Protein AF-A0A6B2CEF7-F1 (afdb_monomer_lite)

Sequence (159 aa):
ITPPYARIAMALGARVTSMTKKGDRIILGTNNSPNLGGRDATRLDVGVREIVSVSEEDILNPRKPPVVFRVEGYMVGDRFFGGIPLTGYKTASIRMFSSKDNTLRV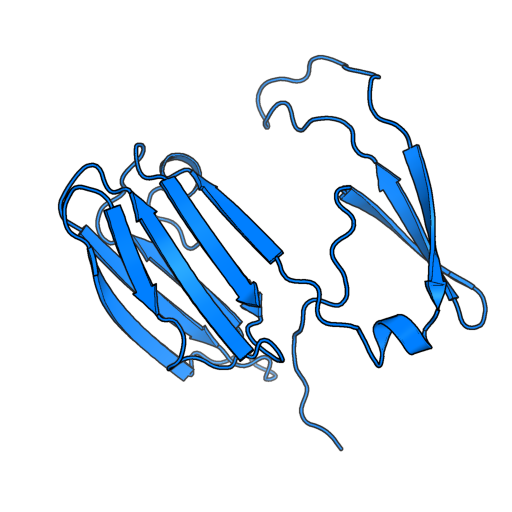YEYDIGLPPRLIDSCDYNVRTGWNNISLGSHYNIVSFNLSNPDDKAIIYITLN

pLDDT: mean 89.16, std 11.3, range [51.16, 98.25]

Foldseek 3Di:
DDDDADADLDDDCWDFPDWDDDPQKIKTWTKNPDCPDPPDPPPPPPIDIDIDIDGNCCSVVPPRDKDKDKDALLNQFQHKDFQHFLAPFPWKKKKKAFQAKWKKKKWAWAVDVVIDTPDIDIDTDHHGIDMGTPNVYHGTMMIGIPHRGRHMIMMIITD

Structure (mmCIF, N/CA/C/O backbone):
data_AF-A0A6B2CEF7-F1
#
_entry.id   AF-A0A6B2CEF7-F1
#
loop_
_atom_site.group_PDB
_atom_site.id
_atom_site.type_symbol
_atom_site.label_atom_id
_atom_site.label_alt_id
_atom_site.label_comp_id
_atom_site.label_asym_id
_atom_site.label_entity_id
_atom_site.label_seq_id
_atom_site.pdbx_PDB_ins_code
_atom_site.Cartn_x
_atom_site.Cartn_y
_atom_site.Cartn_z
_atom_site.occupancy
_atom_site.B_iso_or_equiv
_atom_site.auth_seq_id
_atom_site.auth_comp_id
_atom_site.auth_asym_id
_atom_site.auth_atom_id
_atom_site.pdbx_PDB_model_num
ATOM 1 N N . ILE A 1 1 ? -25.602 -10.610 6.788 1.00 51.16 1 ILE A N 1
ATOM 2 C CA . ILE A 1 1 ? -24.180 -10.774 7.174 1.00 51.16 1 ILE A CA 1
ATOM 3 C C . ILE A 1 1 ? -23.363 -10.098 6.090 1.00 51.16 1 ILE A C 1
ATOM 5 O O . ILE A 1 1 ? -23.489 -10.493 4.938 1.00 51.16 1 ILE A O 1
ATOM 9 N N . THR A 1 2 ? -22.634 -9.035 6.418 1.00 58.00 2 THR A N 1
ATOM 10 C CA . THR A 1 2 ? -21.738 -8.382 5.452 1.00 58.00 2 THR A CA 1
ATOM 11 C C . THR A 1 2 ? -20.534 -9.298 5.211 1.00 58.00 2 THR A C 1
ATOM 13 O O . THR A 1 2 ? -20.019 -9.837 6.194 1.00 58.00 2 THR A O 1
ATOM 16 N N . PRO A 1 3 ? -20.090 -9.512 3.958 1.00 66.31 3 PRO A N 1
ATOM 17 C CA . PRO A 1 3 ? -18.879 -10.279 3.681 1.00 66.31 3 PRO A CA 1
ATOM 18 C C . PRO A 1 3 ? -17.674 -9.715 4.449 1.00 66.31 3 PRO A C 1
ATOM 20 O O . PRO A 1 3 ? -17.623 -8.502 4.682 1.00 66.31 3 PRO A O 1
ATOM 23 N N . PRO A 1 4 ? -16.704 -10.557 4.846 1.00 77.50 4 PRO A N 1
ATOM 24 C CA . PRO A 1 4 ? -15.470 -10.065 5.439 1.00 77.50 4 PRO A CA 1
ATOM 25 C C . PRO A 1 4 ? -14.760 -9.145 4.439 1.00 77.50 4 PRO A C 1
ATOM 27 O O . PRO A 1 4 ? -14.700 -9.436 3.246 1.00 77.50 4 PRO A O 1
ATOM 30 N N . TYR A 1 5 ? -14.232 -8.025 4.924 1.00 81.62 5 TYR A N 1
ATOM 31 C CA . TYR A 1 5 ? -13.443 -7.093 4.124 1.00 81.62 5 TYR A CA 1
ATOM 32 C C . TYR A 1 5 ? -12.224 -6.628 4.920 1.00 81.62 5 TYR A C 1
ATOM 34 O O . TYR A 1 5 ? -12.279 -6.483 6.142 1.00 81.62 5 TYR A O 1
ATOM 42 N N . ALA A 1 6 ? -11.124 -6.363 4.218 1.00 87.31 6 ALA A N 1
ATOM 43 C CA . ALA A 1 6 ? -9.963 -5.672 4.767 1.00 87.31 6 ALA A CA 1
ATOM 44 C C . ALA A 1 6 ? -10.010 -4.195 4.374 1.00 87.31 6 ALA A C 1
ATOM 46 O O . ALA A 1 6 ? -10.369 -3.863 3.243 1.00 87.31 6 ALA A O 1
ATOM 47 N N . ARG A 1 7 ? -9.629 -3.308 5.296 1.00 88.94 7 ARG A N 1
ATOM 48 C CA . ARG A 1 7 ? -9.468 -1.869 5.043 1.00 88.94 7 ARG A CA 1
ATOM 49 C C . ARG A 1 7 ? -8.420 -1.263 5.968 1.00 88.94 7 ARG A C 1
ATOM 51 O O . ARG A 1 7 ? -8.141 -1.806 7.036 1.00 88.94 7 ARG A O 1
ATOM 58 N N . ILE A 1 8 ? -7.912 -0.094 5.594 1.00 90.31 8 ILE A N 1
ATOM 59 C CA . ILE A 1 8 ? -7.095 0.745 6.475 1.00 90.31 8 ILE A CA 1
ATOM 60 C C . ILE A 1 8 ? -8.033 1.490 7.430 1.00 90.31 8 ILE A C 1
ATOM 62 O O . ILE A 1 8 ? -8.878 2.267 6.991 1.00 90.31 8 ILE A O 1
ATOM 66 N N . ALA A 1 9 ? -7.902 1.239 8.734 1.00 88.44 9 ALA A N 1
ATOM 67 C CA . ALA A 1 9 ? -8.723 1.905 9.747 1.00 88.44 9 ALA A CA 1
ATOM 68 C C . ALA A 1 9 ? -8.236 3.331 10.060 1.00 88.44 9 ALA A C 1
ATOM 70 O O . ALA A 1 9 ? -9.049 4.204 10.340 1.00 88.44 9 ALA A O 1
ATOM 71 N N . MET A 1 10 ? -6.920 3.573 10.021 1.00 88.31 10 MET A N 1
ATOM 72 C CA . MET A 1 10 ? -6.311 4.871 10.332 1.00 88.31 10 MET A CA 1
ATOM 73 C C . MET A 1 10 ? -4.857 4.962 9.866 1.00 88.31 10 MET A C 1
ATOM 75 O O . MET A 1 10 ? -4.198 3.945 9.657 1.00 88.31 10 MET A O 1
ATOM 79 N N . ALA A 1 11 ? -4.355 6.194 9.768 1.00 89.12 11 ALA A N 1
ATOM 80 C CA . ALA A 1 11 ? -2.955 6.517 9.521 1.00 89.12 11 ALA A CA 1
ATOM 81 C C . ALA A 1 11 ? -2.454 7.431 10.647 1.00 89.12 11 ALA A C 1
ATOM 83 O O . ALA A 1 11 ? -2.927 8.555 10.788 1.00 89.12 11 ALA A O 1
ATOM 84 N N . LEU A 1 12 ? -1.532 6.929 11.472 1.00 88.12 12 LEU A N 1
ATOM 85 C CA . LEU A 1 12 ? -1.126 7.590 12.721 1.00 88.12 12 LEU A CA 1
ATOM 86 C C . LEU A 1 12 ? 0.201 8.352 12.625 1.00 88.12 12 LEU A C 1
ATOM 88 O O . LEU A 1 12 ? 0.569 9.041 13.566 1.00 88.12 12 LEU A O 1
ATOM 92 N N . GLY A 1 13 ? 0.970 8.177 11.544 1.00 85.12 13 GLY A N 1
ATOM 93 C CA . GLY A 1 13 ? 2.329 8.734 11.442 1.00 85.12 13 GLY A CA 1
ATOM 94 C C . GLY A 1 13 ? 3.335 8.156 12.454 1.00 85.12 13 GLY A C 1
ATOM 95 O O . GLY A 1 13 ? 4.482 8.586 12.492 1.00 85.12 13 GLY A O 1
ATOM 96 N N . ALA A 1 14 ? 2.929 7.162 13.246 1.00 87.12 14 ALA A N 1
ATOM 97 C CA . ALA A 1 14 ? 3.733 6.485 14.254 1.00 87.12 14 ALA A CA 1
ATOM 98 C C . ALA A 1 14 ? 3.487 4.973 14.192 1.00 87.12 14 ALA A C 1
ATOM 100 O O . ALA A 1 14 ? 2.455 4.511 13.695 1.00 87.12 14 ALA A O 1
ATOM 101 N N . ARG A 1 15 ? 4.431 4.181 14.707 1.00 87.25 15 ARG A N 1
ATOM 102 C CA . ARG A 1 15 ? 4.252 2.729 14.808 1.00 87.25 15 ARG A CA 1
ATOM 103 C C . ARG A 1 15 ? 3.350 2.408 15.977 1.00 87.25 15 ARG A C 1
ATOM 105 O O . ARG A 1 15 ? 3.613 2.880 17.076 1.00 87.25 15 ARG A O 1
ATOM 112 N N . VAL A 1 16 ? 2.362 1.550 15.755 1.00 90.94 16 VAL A N 1
ATOM 113 C CA . VAL A 1 16 ? 1.600 0.926 16.839 1.00 90.94 16 VAL A CA 1
ATOM 114 C C . VAL A 1 16 ? 2.439 -0.214 17.411 1.00 90.94 16 VAL A C 1
ATOM 116 O O . VAL A 1 16 ? 2.823 -1.125 16.682 1.00 90.94 16 VAL A O 1
ATOM 119 N N . THR A 1 17 ? 2.754 -0.149 18.701 1.00 91.31 17 THR A N 1
ATOM 120 C CA . THR A 1 17 ? 3.569 -1.150 19.414 1.00 91.31 17 THR A CA 1
ATOM 121 C C . THR A 1 17 ? 2.739 -2.005 20.364 1.00 91.31 17 THR A C 1
ATOM 123 O O . THR A 1 17 ? 3.132 -3.124 20.687 1.00 91.31 17 THR A O 1
ATOM 126 N N . SER A 1 18 ? 1.582 -1.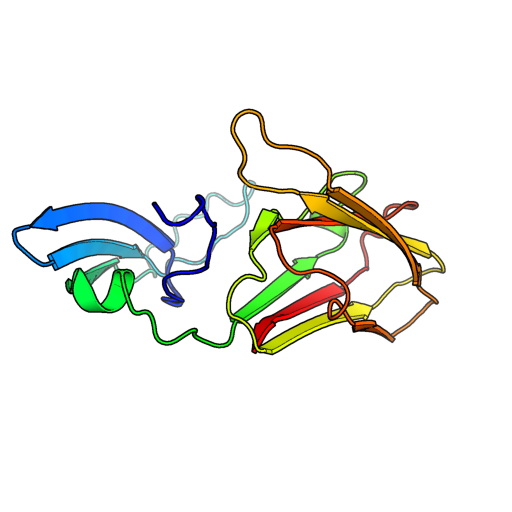505 20.793 1.00 93.56 18 SER A N 1
ATOM 127 C CA . SER A 1 18 ? 0.613 -2.240 21.599 1.00 93.56 18 SER A CA 1
ATOM 128 C C . SER A 1 18 ? -0.803 -1.743 21.325 1.00 93.56 18 SER A C 1
ATOM 130 O O . SER A 1 18 ? -1.013 -0.616 20.873 1.00 93.56 18 SER A O 1
ATOM 132 N N . MET A 1 19 ? -1.785 -2.598 21.591 1.00 95.19 19 MET A N 1
ATOM 133 C CA . MET A 1 19 ? -3.201 -2.303 21.408 1.00 95.19 19 MET A CA 1
ATOM 134 C C . MET A 1 19 ? -4.001 -3.004 22.503 1.00 95.19 19 MET A C 1
ATOM 136 O O . MET A 1 19 ? -3.754 -4.171 22.799 1.00 95.19 19 MET A O 1
ATOM 140 N N . THR A 1 20 ? -4.965 -2.305 23.099 1.00 96.19 20 THR A N 1
ATOM 141 C CA . THR A 1 20 ? -5.935 -2.899 24.028 1.00 96.19 20 THR A CA 1
ATOM 142 C C . THR A 1 20 ? -7.294 -2.211 23.925 1.00 96.19 20 THR A C 1
ATOM 144 O O . THR A 1 20 ? -7.378 -1.050 23.525 1.00 96.19 20 THR A O 1
ATOM 147 N N . LYS A 1 21 ? -8.366 -2.915 24.297 1.00 94.94 21 LYS A N 1
ATOM 148 C CA . LYS A 1 21 ? -9.722 -2.360 24.381 1.00 94.94 21 LYS A CA 1
ATOM 149 C C . LYS A 1 21 ? -10.028 -1.953 25.823 1.00 94.94 21 LYS A C 1
ATOM 151 O O . LYS A 1 21 ? -9.776 -2.717 26.752 1.00 94.94 21 LYS A O 1
ATOM 156 N N . LYS A 1 22 ? -10.610 -0.768 26.013 1.00 95.69 22 LYS A N 1
ATOM 157 C CA . LYS A 1 22 ? -11.123 -0.282 27.301 1.00 95.69 22 LYS A CA 1
ATOM 158 C C . LYS A 1 22 ? -12.481 0.379 27.079 1.00 95.69 22 LYS A C 1
ATOM 160 O O . LYS A 1 22 ? -12.543 1.508 26.603 1.00 95.69 22 LYS A O 1
ATOM 165 N N . GLY A 1 23 ? -13.554 -0.325 27.441 1.00 95.00 23 GLY A N 1
ATOM 166 C CA . GLY A 1 23 ? -14.918 0.133 27.172 1.00 95.00 23 GLY A CA 1
ATOM 167 C C . GLY A 1 23 ? -15.179 0.249 25.669 1.00 95.00 23 GLY A C 1
ATOM 168 O O . GLY A 1 23 ? -14.921 -0.697 24.927 1.00 95.00 23 GLY A O 1
ATOM 169 N N . ASP A 1 24 ? -15.642 1.418 25.242 1.00 95.19 24 ASP A N 1
ATOM 170 C CA . ASP A 1 24 ? -15.929 1.821 23.860 1.00 95.19 24 ASP A CA 1
ATOM 171 C C . ASP A 1 24 ? -14.705 2.399 23.124 1.00 95.19 24 ASP A C 1
ATOM 173 O O . ASP A 1 24 ? -14.838 3.001 22.058 1.00 95.19 24 ASP A O 1
ATOM 177 N N . ARG A 1 25 ? -13.499 2.256 23.688 1.00 96.19 25 ARG A N 1
ATOM 178 C CA . ARG A 1 25 ? -12.266 2.812 23.120 1.00 96.19 25 ARG A CA 1
ATOM 179 C C . ARG A 1 25 ? -11.215 1.745 22.882 1.00 96.19 25 ARG A C 1
ATOM 181 O O . ARG A 1 25 ? -11.056 0.805 23.666 1.00 96.19 25 ARG A O 1
ATOM 188 N N . ILE A 1 26 ? -10.427 1.954 21.836 1.00 95.25 26 ILE A N 1
ATOM 189 C CA . ILE A 1 26 ? -9.167 1.257 21.609 1.00 95.25 26 ILE A CA 1
ATOM 190 C C . ILE A 1 26 ? -8.031 2.189 22.026 1.00 95.25 26 ILE A C 1
ATOM 192 O O . ILE A 1 26 ? -7.964 3.354 21.632 1.00 95.25 26 ILE A O 1
ATOM 196 N N . ILE A 1 27 ? -7.151 1.672 22.875 1.00 96.31 27 ILE A N 1
ATOM 197 C CA . ILE A 1 27 ? -5.957 2.354 23.358 1.00 96.31 27 ILE A CA 1
ATOM 198 C C . ILE A 1 27 ? -4.762 1.775 22.611 1.00 96.31 27 ILE A C 1
ATOM 200 O O . ILE A 1 27 ? -4.528 0.566 22.647 1.00 96.31 27 ILE A O 1
ATOM 204 N N . LEU A 1 28 ? -4.018 2.644 21.938 1.00 95.62 28 LEU A N 1
ATOM 205 C CA . LEU A 1 28 ? -2.852 2.308 21.138 1.00 95.62 28 LEU A CA 1
ATOM 206 C C . LEU A 1 28 ? -1.612 2.885 21.808 1.00 95.62 28 LEU A C 1
ATOM 208 O O . LEU A 1 28 ? -1.543 4.089 22.049 1.00 95.62 28 LEU A O 1
ATOM 212 N N . GLY A 1 29 ? -0.626 2.036 22.082 1.00 95.19 29 GLY A N 1
ATOM 213 C CA . GLY A 1 29 ? 0.729 2.502 22.344 1.00 95.19 29 GLY A CA 1
ATOM 214 C C . GLY A 1 29 ? 1.402 2.808 21.015 1.00 95.19 29 GLY A C 1
ATOM 215 O O . GLY A 1 29 ? 1.443 1.941 20.137 1.00 95.19 29 GLY A O 1
ATOM 216 N N . THR A 1 30 ? 1.915 4.025 20.852 1.00 93.56 30 THR A N 1
ATOM 217 C CA . THR A 1 30 ? 2.603 4.445 19.630 1.00 93.56 30 THR A CA 1
ATOM 218 C C . THR A 1 30 ? 4.025 4.914 19.905 1.00 93.56 30 THR A C 1
ATOM 220 O O . THR A 1 30 ? 4.364 5.363 21.000 1.00 93.56 30 THR A O 1
ATOM 223 N N . ASN A 1 31 ? 4.889 4.773 18.903 1.00 89.00 31 ASN A N 1
ATOM 224 C CA . ASN A 1 31 ? 6.245 5.305 18.935 1.00 89.00 31 ASN A CA 1
ATOM 225 C C . ASN A 1 31 ? 6.642 5.831 17.547 1.00 89.00 31 ASN A C 1
ATOM 227 O O . ASN A 1 31 ? 6.472 5.132 16.542 1.00 89.00 31 ASN A O 1
ATOM 231 N N . ASN A 1 32 ? 7.183 7.048 17.494 1.00 84.94 32 ASN A N 1
ATOM 232 C CA . ASN A 1 32 ? 7.692 7.671 16.271 1.00 84.94 32 ASN A CA 1
ATOM 233 C C . ASN A 1 32 ? 9.223 7.543 16.093 1.00 84.94 32 ASN A C 1
ATOM 235 O O . ASN A 1 32 ? 9.765 8.129 15.157 1.00 84.94 32 ASN A O 1
ATOM 239 N N . SER A 1 33 ? 9.917 6.762 16.938 1.00 82.38 33 SER A N 1
ATOM 240 C CA . SER A 1 33 ? 11.350 6.467 16.791 1.00 82.38 33 SER A CA 1
ATOM 241 C C . SER A 1 33 ? 11.696 6.103 15.336 1.00 82.38 33 SER A C 1
ATOM 243 O O . SER A 1 33 ? 11.067 5.193 14.770 1.00 82.38 33 SER A O 1
ATOM 245 N N . PRO A 1 34 ? 12.717 6.739 14.729 1.00 69.88 34 PRO A N 1
ATOM 246 C CA . 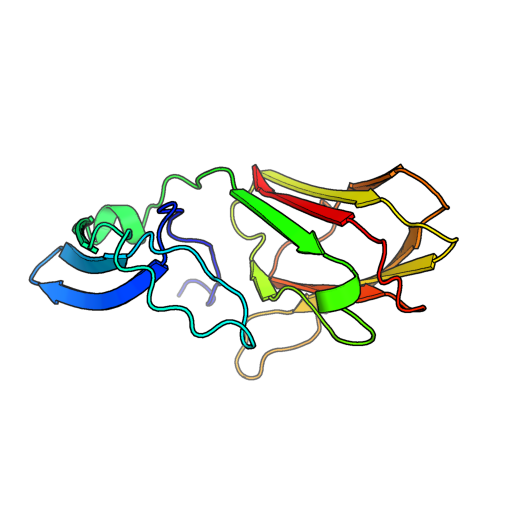PRO A 1 34 ? 13.169 6.402 13.385 1.00 69.88 34 PRO A CA 1
ATOM 247 C C . PRO A 1 34 ? 13.465 4.903 13.248 1.00 69.88 34 PRO A C 1
ATOM 249 O O . PRO A 1 34 ? 13.969 4.259 14.166 1.00 69.88 34 PRO A O 1
ATOM 252 N N . ASN A 1 35 ? 13.117 4.320 12.100 1.00 63.66 35 ASN A N 1
ATOM 253 C CA . ASN A 1 35 ? 13.598 2.988 11.736 1.00 63.66 35 ASN A CA 1
ATOM 254 C C . ASN A 1 35 ? 14.997 3.192 11.176 1.00 63.66 35 ASN A C 1
ATOM 256 O O . ASN A 1 35 ? 15.128 3.692 10.065 1.00 63.66 35 ASN A O 1
ATOM 260 N N . LEU A 1 36 ? 16.024 2.790 11.914 1.00 64.00 36 LEU A N 1
ATOM 261 C CA . LEU A 1 36 ? 17.398 2.833 11.413 1.00 64.00 36 LEU A CA 1
ATOM 262 C C . LEU A 1 36 ? 17.700 1.704 10.407 1.00 64.00 36 LEU A C 1
ATOM 264 O O . LEU A 1 36 ? 18.781 1.616 9.843 1.00 64.00 36 LEU A O 1
ATOM 268 N N . GLY A 1 37 ? 16.705 0.868 10.098 1.00 58.53 37 GLY A N 1
ATOM 269 C CA . GLY A 1 37 ? 16.879 -0.317 9.267 1.00 58.53 37 GLY A CA 1
ATOM 270 C C . GLY A 1 37 ? 17.461 -1.475 10.078 1.00 58.53 37 GLY A C 1
ATOM 271 O O . GLY A 1 37 ? 18.075 -1.290 11.122 1.00 58.53 37 GLY A O 1
ATOM 272 N N . GLY A 1 38 ? 17.252 -2.710 9.616 1.00 51.69 38 GLY A N 1
ATOM 273 C CA . GLY A 1 38 ? 17.570 -3.913 10.402 1.00 51.69 38 GLY A CA 1
ATOM 274 C C . GLY A 1 38 ? 19.058 -4.136 10.717 1.00 51.69 38 GLY A C 1
ATOM 275 O O . GLY A 1 38 ? 19.374 -5.069 11.447 1.00 51.69 38 GLY A O 1
ATOM 276 N N . ARG A 1 39 ? 19.967 -3.323 10.160 1.00 55.28 39 ARG A N 1
ATOM 277 C CA . ARG A 1 39 ? 21.425 -3.433 10.355 1.00 55.28 39 ARG A CA 1
ATOM 278 C C . ARG A 1 39 ? 22.035 -2.308 11.189 1.00 55.28 39 ARG A C 1
ATOM 280 O O . ARG A 1 39 ? 23.198 -2.424 11.557 1.00 55.28 39 ARG A O 1
ATOM 287 N N . ASP A 1 40 ? 21.280 -1.258 11.493 1.00 56.41 40 ASP A N 1
ATOM 288 C CA . ASP A 1 40 ? 21.743 -0.162 12.338 1.00 56.41 40 ASP A CA 1
ATOM 289 C C . ASP A 1 40 ? 20.965 -0.205 13.657 1.00 56.41 40 ASP A C 1
ATOM 291 O O . ASP A 1 40 ? 19.796 0.165 13.753 1.00 56.41 40 ASP A O 1
ATOM 295 N N . ALA A 1 41 ? 21.626 -0.757 14.674 1.00 56.56 41 ALA A N 1
ATOM 296 C CA . ALA A 1 41 ? 21.093 -0.899 16.023 1.00 56.56 41 ALA A CA 1
ATOM 297 C C . ALA A 1 41 ? 21.474 0.288 16.922 1.00 56.56 41 ALA A C 1
ATOM 299 O O . ALA A 1 41 ? 21.446 0.156 18.151 1.00 56.56 41 ALA A O 1
ATOM 300 N N . THR A 1 42 ? 21.859 1.434 16.345 1.00 67.12 42 THR A N 1
ATOM 301 C CA . THR A 1 42 ? 22.181 2.625 17.133 1.00 67.12 42 THR A CA 1
ATOM 302 C C . THR A 1 42 ? 20.978 2.979 18.003 1.00 67.12 42 THR A C 1
ATOM 304 O O . THR A 1 42 ? 19.873 3.215 17.514 1.00 67.12 42 THR A O 1
ATOM 307 N N . ARG A 1 43 ? 21.163 2.983 19.329 1.00 54.22 43 ARG A N 1
ATOM 308 C CA . ARG A 1 43 ? 20.114 3.399 20.265 1.00 54.22 43 ARG A CA 1
ATOM 309 C C . ARG A 1 43 ? 19.907 4.900 20.136 1.00 54.22 43 ARG A C 1
ATOM 311 O O . ARG A 1 43 ? 20.523 5.691 20.839 1.00 54.22 43 ARG A O 1
ATOM 318 N N . LEU A 1 44 ? 19.022 5.273 19.229 1.00 59.84 44 LEU A N 1
ATOM 319 C CA . LEU A 1 44 ? 18.500 6.618 19.109 1.00 59.84 44 LEU A CA 1
ATOM 320 C C . LEU A 1 44 ? 17.225 6.709 19.953 1.00 59.84 44 LEU A C 1
ATOM 322 O O . LEU A 1 44 ? 16.123 6.453 19.467 1.00 59.84 44 LEU A O 1
ATOM 326 N N . ASP A 1 45 ? 17.371 7.060 21.233 1.00 56.94 45 ASP A N 1
ATOM 327 C CA . ASP A 1 45 ? 16.237 7.362 22.124 1.00 56.94 45 ASP A CA 1
ATOM 328 C C . ASP A 1 45 ? 15.709 8.784 21.864 1.00 56.94 45 ASP A C 1
ATOM 330 O O . ASP A 1 45 ? 15.716 9.660 22.719 1.00 56.94 45 ASP A O 1
ATOM 334 N N . VAL A 1 46 ? 15.330 9.033 20.610 1.00 66.62 46 VAL A N 1
ATOM 335 C CA . VAL A 1 46 ? 14.771 10.309 20.119 1.00 66.62 46 VAL A CA 1
ATOM 336 C C . VAL A 1 46 ? 13.311 10.163 19.691 1.00 66.62 46 VAL A C 1
ATOM 338 O O . VAL A 1 46 ? 12.735 11.089 19.130 1.00 66.62 46 VAL A O 1
ATOM 341 N N . GLY A 1 47 ? 12.701 8.998 19.934 1.00 70.38 47 GLY A N 1
ATOM 342 C CA . GLY A 1 47 ? 11.283 8.789 19.656 1.00 70.38 47 GLY A CA 1
ATOM 343 C C . GLY A 1 47 ? 10.404 9.195 20.829 1.00 70.38 47 GLY A C 1
ATOM 344 O O . GLY A 1 47 ? 10.650 8.806 21.969 1.00 70.38 47 GLY A O 1
ATOM 345 N N . VAL A 1 48 ? 9.340 9.930 20.534 1.00 81.00 48 VAL A N 1
ATOM 346 C CA . VAL A 1 48 ? 8.252 10.204 21.465 1.00 81.00 48 VAL A CA 1
ATOM 347 C C . VAL A 1 48 ? 7.346 8.975 21.510 1.00 81.00 48 VAL A C 1
ATOM 349 O O . V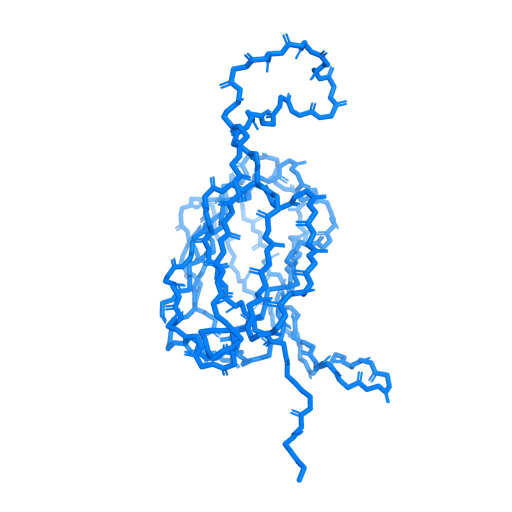AL A 1 48 ? 6.850 8.497 20.484 1.00 81.00 48 VAL A O 1
ATOM 352 N N . ARG A 1 49 ? 7.160 8.446 22.722 1.00 87.38 49 ARG A N 1
ATOM 353 C CA . ARG A 1 49 ? 6.184 7.393 23.009 1.00 87.38 49 ARG A CA 1
ATOM 354 C C . ARG A 1 49 ? 4.884 8.051 23.427 1.00 87.38 49 ARG A C 1
ATOM 356 O O . ARG A 1 49 ? 4.886 8.886 24.327 1.00 87.38 49 ARG A O 1
ATOM 363 N N . GLU A 1 50 ? 3.790 7.644 22.809 1.00 90.88 50 GLU A N 1
ATOM 364 C CA . GLU A 1 50 ? 2.483 8.244 23.047 1.00 90.88 50 GLU A CA 1
ATOM 365 C C . GLU A 1 50 ? 1.424 7.169 23.279 1.00 90.88 50 GLU A C 1
ATOM 367 O O . GLU A 1 50 ? 1.597 5.988 22.959 1.00 90.88 50 GLU A O 1
ATOM 372 N N . ILE A 1 51 ? 0.315 7.598 23.874 1.00 93.62 51 ILE A N 1
ATOM 373 C CA . ILE A 1 51 ? -0.901 6.804 23.979 1.00 93.62 51 ILE A CA 1
ATOM 374 C C . ILE A 1 51 ? -1.957 7.504 23.138 1.00 93.62 51 ILE A C 1
ATOM 376 O O . ILE A 1 51 ? -2.373 8.618 23.450 1.00 93.62 51 ILE A O 1
ATOM 380 N N . VAL A 1 52 ? -2.415 6.828 22.091 1.00 93.94 52 VAL A N 1
ATOM 381 C CA . VAL A 1 52 ? -3.504 7.302 21.240 1.00 93.94 52 VAL A CA 1
ATOM 382 C C . VAL A 1 52 ? -4.771 6.551 21.626 1.00 93.94 52 VAL A C 1
ATOM 384 O O . VAL A 1 52 ? -4.795 5.323 21.656 1.00 93.94 52 VAL A O 1
ATOM 387 N N . SER A 1 53 ? -5.835 7.284 21.945 1.00 94.50 53 SER A N 1
ATOM 388 C CA . SER A 1 53 ? -7.124 6.702 22.311 1.00 94.50 53 SER A CA 1
ATOM 389 C C . SER A 1 53 ? -8.175 7.033 21.263 1.00 94.50 53 SER A C 1
ATOM 391 O O . SER A 1 53 ? -8.556 8.192 21.111 1.00 94.50 53 SER A O 1
ATOM 393 N N . VAL A 1 54 ? -8.681 6.010 20.586 1.00 93.44 54 VAL A N 1
ATOM 394 C CA . VAL A 1 54 ? -9.657 6.123 19.493 1.00 93.44 54 VAL A CA 1
ATOM 395 C C . VAL A 1 54 ? -10.959 5.443 19.891 1.00 93.44 54 VAL A C 1
ATOM 397 O O . VAL A 1 54 ? -10.934 4.450 20.621 1.00 93.44 54 VAL A O 1
ATOM 400 N N . SER A 1 55 ? -12.099 5.985 19.466 1.00 93.69 55 SER A N 1
ATOM 401 C CA . SER A 1 55 ? -13.382 5.335 19.738 1.00 93.69 55 SER A CA 1
ATOM 402 C C . SER A 1 55 ? -13.564 4.105 18.842 1.00 93.69 55 SER A C 1
ATOM 404 O O . SER A 1 55 ? -13.013 4.020 17.743 1.00 93.69 55 SER A O 1
ATOM 406 N N . GLU A 1 56 ? -14.333 3.128 19.313 1.00 90.81 56 GLU A N 1
ATOM 407 C CA . GLU A 1 56 ? -14.747 1.980 18.505 1.00 90.81 56 GLU A CA 1
ATOM 408 C C . GLU A 1 56 ? -15.578 2.439 17.299 1.00 90.81 56 GLU A C 1
ATOM 410 O O . GLU A 1 56 ? -15.410 1.913 16.200 1.00 90.81 56 GLU A O 1
ATOM 415 N N . GLU A 1 57 ? -16.389 3.485 17.466 1.00 89.56 57 GLU A N 1
ATOM 416 C CA . GLU A 1 57 ? -17.149 4.100 16.378 1.00 89.56 57 GLU A CA 1
ATOM 417 C C . GLU A 1 57 ? -16.238 4.641 15.265 1.00 89.56 57 GLU A C 1
ATOM 419 O O . GLU A 1 57 ? -16.489 4.354 14.096 1.00 89.56 57 GLU A O 1
ATOM 424 N N . ASP A 1 58 ? -15.138 5.321 15.602 1.00 87.31 58 ASP A N 1
ATOM 425 C CA . ASP A 1 58 ? -14.169 5.823 14.615 1.00 87.31 58 ASP A CA 1
ATOM 426 C C . ASP A 1 58 ? -13.483 4.685 13.842 1.00 87.31 58 ASP A C 1
ATOM 428 O O . ASP A 1 58 ? -13.114 4.849 12.681 1.00 87.31 58 ASP A O 1
ATOM 432 N N . ILE A 1 59 ? -13.313 3.511 14.457 1.00 86.25 59 ILE A N 1
ATOM 433 C CA . ILE A 1 59 ? -12.728 2.332 13.797 1.00 86.25 59 ILE A CA 1
ATOM 434 C C . ILE A 1 59 ? -13.758 1.623 12.914 1.00 86.25 59 ILE A C 1
ATOM 436 O O . ILE A 1 59 ? -13.411 1.100 11.846 1.00 86.25 59 ILE A O 1
ATOM 440 N N . LEU A 1 60 ? -15.020 1.576 13.348 1.00 85.12 60 LEU A N 1
ATOM 441 C CA . LEU A 1 60 ? -16.122 0.947 12.620 1.00 85.12 60 LEU A CA 1
ATOM 442 C C . LEU A 1 60 ? -16.622 1.820 11.459 1.00 85.12 60 LEU A C 1
ATOM 444 O O . LEU A 1 60 ? -16.987 1.272 10.414 1.00 85.12 60 LEU A O 1
ATOM 448 N N . ASN A 1 61 ? -16.519 3.144 11.583 1.00 82.31 61 ASN A N 1
ATOM 449 C CA . ASN A 1 61 ? -16.911 4.139 10.583 1.00 82.31 61 ASN A CA 1
ATOM 450 C C . ASN A 1 61 ? -15.753 5.097 10.237 1.00 82.31 61 ASN A C 1
ATOM 452 O O . ASN A 1 61 ? -15.885 6.316 10.377 1.00 82.31 61 ASN A O 1
ATOM 456 N N . PRO A 1 62 ? -14.603 4.584 9.767 1.00 71.31 62 PRO A N 1
ATOM 457 C CA . PRO A 1 62 ? -13.409 5.394 9.632 1.00 71.31 62 PRO A CA 1
ATOM 458 C C . PRO A 1 62 ? -13.566 6.434 8.531 1.00 71.31 62 PRO A C 1
ATOM 460 O O . PRO A 1 62 ? -13.968 6.138 7.398 1.00 71.31 62 PRO A O 1
ATOM 463 N N . ARG A 1 63 ? -13.142 7.660 8.844 1.00 71.88 63 ARG A N 1
ATOM 464 C CA . ARG A 1 63 ? -12.733 8.614 7.813 1.00 71.88 63 ARG A CA 1
ATOM 465 C C . ARG A 1 63 ? -11.503 8.027 7.150 1.00 71.88 63 ARG A C 1
ATOM 467 O O . ARG A 1 63 ? -10.479 7.887 7.802 1.00 71.88 63 ARG A O 1
ATOM 474 N N . LYS A 1 64 ? -11.626 7.653 5.881 1.00 76.62 64 LYS A N 1
ATOM 475 C CA . LYS A 1 64 ? -10.573 6.990 5.108 1.00 76.62 64 LYS A CA 1
ATOM 476 C C . LYS A 1 64 ? -9.451 8.000 4.881 1.00 76.62 64 LYS A C 1
ATOM 478 O O . LYS A 1 64 ? -9.631 8.899 4.058 1.00 76.62 64 LYS A O 1
ATOM 483 N N . PRO A 1 65 ? -8.348 7.942 5.648 1.00 84.44 65 PRO A N 1
ATOM 484 C CA . PRO A 1 65 ? -7.319 8.948 5.505 1.00 84.44 65 PRO A CA 1
ATOM 485 C C . PRO A 1 65 ? -6.589 8.672 4.191 1.00 84.44 65 PRO A C 1
ATOM 487 O O . PRO A 1 65 ? -6.285 7.503 3.922 1.00 84.44 65 PRO A O 1
ATOM 490 N N . PRO A 1 66 ? -6.302 9.696 3.374 1.00 90.69 66 PRO A N 1
ATOM 491 C CA . PRO A 1 66 ? -5.431 9.502 2.233 1.00 90.69 66 PRO A CA 1
ATOM 492 C C . PRO A 1 66 ? -4.077 9.004 2.739 1.00 90.69 66 PRO A C 1
ATOM 494 O O . PRO A 1 66 ? -3.542 9.518 3.727 1.00 90.69 66 PRO A O 1
ATOM 497 N N . VAL A 1 67 ? -3.542 7.972 2.097 1.00 93.31 67 VAL A N 1
ATOM 498 C CA . VAL A 1 67 ? -2.268 7.364 2.491 1.00 93.31 67 VAL A CA 1
ATOM 499 C C . VAL A 1 67 ? -1.349 7.234 1.296 1.00 93.31 67 VAL A C 1
ATOM 501 O O . VAL A 1 67 ? -1.778 6.930 0.182 1.00 93.31 67 VAL A O 1
ATOM 504 N N . VAL A 1 68 ? -0.063 7.454 1.556 1.00 94.94 68 VAL A N 1
ATOM 505 C CA . VAL A 1 68 ? 1.005 7.255 0.584 1.00 94.94 68 VAL A CA 1
ATOM 506 C C . VAL A 1 68 ? 2.025 6.305 1.186 1.00 94.94 68 VAL A C 1
ATOM 508 O O . VAL A 1 68 ? 2.623 6.595 2.222 1.00 94.94 68 VAL A O 1
ATOM 511 N N . PHE A 1 69 ? 2.242 5.178 0.520 1.00 93.62 69 PHE A N 1
ATOM 512 C CA . PHE A 1 69 ? 3.310 4.245 0.854 1.00 93.62 69 PHE A CA 1
ATOM 513 C C . PHE A 1 69 ? 4.489 4.503 -0.070 1.00 93.62 69 PHE A C 1
ATOM 515 O O . PHE A 1 69 ? 4.330 4.475 -1.289 1.00 93.62 69 PHE A O 1
ATOM 522 N N . ARG A 1 70 ? 5.671 4.734 0.502 1.00 94.38 70 ARG A N 1
ATOM 523 C CA . ARG A 1 70 ? 6.924 4.786 -0.250 1.00 94.38 70 ARG A CA 1
ATOM 524 C C . ARG A 1 70 ? 7.672 3.474 -0.059 1.00 94.38 70 ARG A C 1
ATOM 526 O O . ARG A 1 70 ? 7.971 3.105 1.074 1.00 94.38 70 ARG A O 1
ATOM 533 N N . VAL A 1 71 ? 7.986 2.807 -1.161 1.00 94.38 71 VAL A N 1
ATOM 534 C CA . VAL A 1 71 ? 8.740 1.553 -1.187 1.00 94.38 71 VAL A CA 1
ATOM 535 C C . VAL A 1 71 ? 9.952 1.733 -2.092 1.00 94.38 71 VAL A C 1
ATOM 537 O O . VAL A 1 71 ? 9.836 2.247 -3.204 1.00 94.38 71 VAL A O 1
ATOM 540 N N . GLU A 1 72 ? 11.117 1.332 -1.598 1.00 94.38 72 GLU A N 1
ATOM 541 C CA . GLU A 1 72 ? 12.362 1.354 -2.364 1.00 94.38 72 GLU A CA 1
ATOM 542 C C . GLU A 1 72 ? 12.549 0.029 -3.098 1.00 94.38 72 GLU A C 1
ATOM 544 O O . GLU A 1 72 ? 12.300 -1.039 -2.535 1.00 94.38 72 GLU A O 1
ATOM 549 N N . GLY A 1 73 ? 13.048 0.082 -4.328 1.00 93.50 73 GLY A N 1
ATOM 550 C CA . GLY A 1 73 ? 13.242 -1.088 -5.177 1.00 93.50 73 GLY A CA 1
ATOM 551 C C . GLY A 1 73 ? 14.137 -2.159 -4.556 1.00 93.50 73 GLY A C 1
ATOM 552 O O . GLY A 1 73 ? 13.797 -3.340 -4.599 1.00 93.50 73 GLY A O 1
ATOM 553 N N . TYR A 1 74 ? 15.209 -1.758 -3.864 1.00 92.88 74 TYR A N 1
ATOM 554 C CA . TYR A 1 74 ? 16.099 -2.699 -3.168 1.00 92.88 74 TYR A CA 1
ATOM 555 C C . TYR A 1 74 ? 15.418 -3.446 -2.007 1.00 92.88 74 TYR A C 1
ATOM 557 O O . TYR A 1 74 ? 15.899 -4.495 -1.582 1.00 92.88 74 TYR A O 1
ATOM 565 N N . MET A 1 75 ? 14.318 -2.913 -1.457 1.00 89.62 75 MET A N 1
ATOM 566 C CA . MET A 1 75 ? 13.520 -3.611 -0.440 1.00 89.62 75 MET A CA 1
ATOM 567 C C . MET A 1 75 ? 12.571 -4.638 -1.065 1.00 89.62 75 MET A C 1
ATOM 569 O O . MET A 1 75 ? 12.189 -5.597 -0.396 1.00 89.62 75 MET A O 1
ATOM 573 N N . VAL A 1 76 ? 12.184 -4.424 -2.325 1.00 90.19 76 VAL A N 1
ATOM 574 C CA . VAL A 1 76 ? 11.328 -5.334 -3.094 1.00 90.19 76 VAL A CA 1
ATOM 575 C C . VAL A 1 76 ? 12.142 -6.513 -3.619 1.00 90.19 76 VAL A C 1
ATOM 577 O O . VAL A 1 76 ? 11.771 -7.664 -3.389 1.00 90.19 76 VAL A O 1
ATOM 580 N N . GLY A 1 77 ? 13.255 -6.237 -4.305 1.00 89.00 77 GLY A N 1
ATOM 581 C CA . GLY A 1 77 ? 14.040 -7.264 -4.988 1.00 89.00 77 GLY A CA 1
ATOM 582 C C . GLY A 1 77 ? 13.186 -8.056 -5.984 1.00 89.00 77 GLY A C 1
ATOM 583 O O . GLY A 1 77 ? 12.547 -7.476 -6.860 1.00 89.00 77 GLY A O 1
ATOM 584 N N . ASP A 1 78 ? 13.170 -9.379 -5.831 1.00 85.44 78 ASP A N 1
ATOM 585 C CA . ASP A 1 78 ? 12.361 -10.340 -6.595 1.00 85.44 78 ASP A CA 1
ATOM 586 C C . ASP A 1 78 ? 11.084 -10.788 -5.858 1.00 85.44 78 ASP A C 1
ATOM 588 O O . ASP A 1 78 ? 10.369 -11.686 -6.309 1.00 85.44 78 ASP A O 1
ATOM 592 N N . ARG A 1 79 ? 10.781 -10.173 -4.710 1.00 90.88 79 ARG A N 1
ATOM 593 C CA . ARG A 1 79 ? 9.699 -10.596 -3.817 1.00 90.88 79 ARG A CA 1
ATOM 594 C C . ARG A 1 79 ? 8.391 -9.880 -4.122 1.00 90.88 79 ARG A C 1
ATOM 596 O O . ARG A 1 79 ? 8.318 -8.915 -4.881 1.00 90.88 79 ARG A O 1
ATOM 603 N N . PHE A 1 80 ? 7.331 -10.370 -3.495 1.00 92.38 80 PHE A N 1
ATOM 604 C CA . PHE A 1 80 ? 6.059 -9.666 -3.444 1.00 92.38 80 PHE A CA 1
ATOM 605 C C . PHE A 1 80 ? 6.127 -8.550 -2.401 1.00 92.38 80 PHE A C 1
ATOM 607 O O . PHE A 1 80 ? 6.665 -8.742 -1.309 1.00 92.38 80 PHE A O 1
ATOM 614 N N . PHE A 1 81 ? 5.535 -7.404 -2.713 1.00 94.25 81 PHE A N 1
ATOM 615 C CA . PHE A 1 81 ? 5.320 -6.311 -1.769 1.00 94.25 81 PHE A CA 1
ATOM 616 C C . PHE A 1 81 ? 3.864 -5.850 -1.827 1.00 94.25 81 PHE A C 1
ATOM 618 O O . PHE A 1 81 ? 3.199 -5.992 -2.848 1.00 94.25 81 PHE A O 1
ATOM 625 N N . GLY A 1 82 ? 3.341 -5.311 -0.727 1.00 92.56 82 GLY A N 1
ATOM 626 C CA . GLY A 1 82 ? 1.952 -4.861 -0.643 1.00 92.56 82 GLY A CA 1
ATOM 627 C C . GLY A 1 82 ? 1.162 -5.617 0.419 1.00 92.56 82 GLY A C 1
ATOM 628 O O . GLY A 1 82 ? 1.574 -5.641 1.576 1.00 92.56 82 GLY A O 1
ATOM 629 N N . GLY A 1 83 ? 0.008 -6.172 0.043 1.00 93.31 83 GLY A N 1
ATOM 630 C CA . GLY A 1 83 ? -1.042 -6.536 1.001 1.00 93.31 83 GLY A CA 1
ATOM 631 C C . GLY A 1 83 ? -1.906 -5.323 1.351 1.00 93.31 83 GLY A C 1
ATOM 632 O O . GLY A 1 83 ? -2.345 -5.164 2.487 1.00 93.31 83 GLY A O 1
ATOM 633 N N . ILE A 1 84 ? -2.088 -4.426 0.378 1.00 95.12 84 ILE A N 1
ATOM 634 C CA . ILE A 1 84 ? -2.739 -3.133 0.565 1.00 95.12 84 ILE A CA 1
ATOM 635 C C . ILE A 1 84 ? -4.224 -3.292 0.239 1.00 95.12 84 ILE A C 1
ATOM 637 O O . ILE A 1 84 ? -4.555 -3.565 -0.916 1.00 95.12 84 ILE A O 1
ATOM 641 N N . PRO A 1 85 ? -5.131 -3.123 1.213 1.00 94.12 85 PRO A N 1
ATOM 642 C CA . PRO A 1 85 ? -6.553 -3.124 0.924 1.00 94.12 85 PRO A CA 1
ATOM 643 C C . PRO A 1 85 ? -6.948 -1.814 0.239 1.00 94.12 85 PRO A C 1
ATOM 645 O O . PRO A 1 85 ? -6.735 -0.729 0.784 1.00 94.12 85 PRO A O 1
ATOM 648 N N . LEU A 1 86 ? -7.561 -1.920 -0.937 1.00 93.81 86 LEU A N 1
ATOM 649 C CA . LEU A 1 86 ? -8.093 -0.779 -1.686 1.00 93.81 86 LEU A CA 1
ATOM 650 C C . LEU A 1 86 ? -9.508 -0.395 -1.231 1.00 93.81 86 LEU A C 1
ATOM 652 O O . LEU A 1 86 ? -9.966 0.719 -1.492 1.00 93.81 86 LEU A O 1
ATOM 656 N N . THR A 1 87 ? -10.181 -1.292 -0.503 1.00 89.25 87 THR A N 1
ATOM 657 C CA . THR A 1 87 ? -11.557 -1.134 -0.033 1.00 89.25 87 THR A CA 1
ATOM 658 C C . THR A 1 87 ? -11.806 0.234 0.589 1.00 89.25 87 THR A C 1
ATOM 660 O O . THR A 1 87 ? -11.278 0.592 1.644 1.00 89.25 87 THR A O 1
ATOM 663 N N . GLY A 1 88 ? -12.715 0.971 -0.040 1.00 86.25 88 GLY A N 1
ATOM 664 C CA . GLY A 1 88 ? -13.213 2.242 0.447 1.00 86.25 88 GLY A CA 1
ATOM 665 C C . GLY A 1 88 ? -12.520 3.467 -0.144 1.00 86.25 88 GLY A C 1
ATOM 666 O O . GLY A 1 88 ? -13.137 4.533 -0.110 1.00 86.25 88 GLY A O 1
ATOM 667 N N . TYR A 1 89 ? -11.319 3.352 -0.697 1.00 91.94 89 TYR A N 1
ATOM 668 C CA . TYR A 1 89 ? -10.687 4.472 -1.389 1.00 91.94 89 TYR A CA 1
ATOM 669 C C . TYR A 1 89 ? -11.374 4.720 -2.734 1.00 91.94 89 TYR A C 1
ATOM 671 O O . TYR A 1 89 ? -11.823 3.785 -3.394 1.00 91.94 89 TYR A O 1
ATOM 679 N N . LYS A 1 90 ? -11.519 5.990 -3.121 1.00 90.81 90 LYS A N 1
ATOM 680 C CA . LYS A 1 90 ? -12.125 6.362 -4.410 1.00 90.81 90 LYS A CA 1
ATOM 681 C C . LYS A 1 90 ? -11.140 6.167 -5.553 1.00 90.81 90 LYS A C 1
ATOM 683 O O . LYS A 1 90 ? -11.540 5.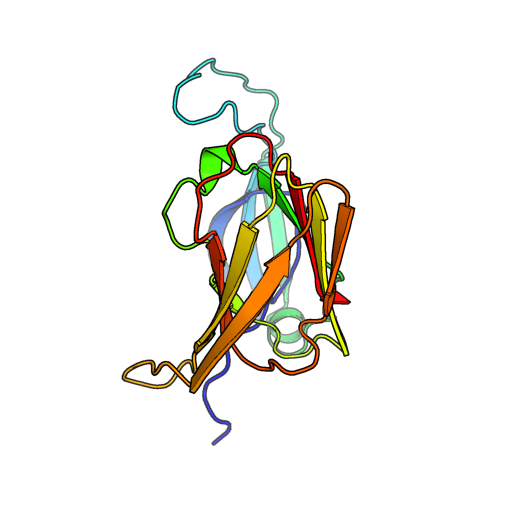874 -6.674 1.00 90.81 90 LYS A O 1
ATOM 688 N N . THR A 1 91 ? -9.863 6.385 -5.270 1.00 94.69 91 THR A N 1
ATOM 689 C CA . THR A 1 91 ? -8.773 6.326 -6.231 1.00 94.69 91 THR A CA 1
ATOM 690 C C . THR A 1 91 ? -7.579 5.620 -5.611 1.00 94.69 91 THR A C 1
ATOM 692 O O . THR A 1 91 ? -7.221 5.858 -4.458 1.00 94.69 91 THR A O 1
ATOM 695 N N . ALA A 1 92 ? -6.947 4.764 -6.403 1.00 96.69 92 ALA A N 1
ATOM 696 C CA . ALA A 1 92 ? -5.721 4.076 -6.047 1.00 96.69 92 ALA A CA 1
ATOM 697 C C . ALA A 1 92 ? -4.779 4.117 -7.251 1.00 96.69 92 ALA A C 1
ATOM 699 O O . ALA A 1 92 ? -5.192 3.870 -8.386 1.00 96.69 92 ALA A O 1
ATOM 700 N N . SER A 1 93 ? -3.521 4.481 -7.022 1.00 97.38 93 SER A N 1
ATOM 701 C CA . SER A 1 93 ? -2.534 4.605 -8.096 1.00 97.38 93 SER A CA 1
ATOM 702 C C . SER A 1 93 ? -1.120 4.352 -7.601 1.00 97.38 93 SER A C 1
ATOM 704 O O . SER A 1 93 ? -0.815 4.522 -6.420 1.00 97.38 93 SER A O 1
ATOM 706 N N . ILE A 1 94 ? -0.255 3.973 -8.533 1.00 97.69 94 ILE A N 1
ATOM 707 C CA . ILE A 1 94 ? 1.175 3.816 -8.320 1.00 97.69 94 ILE A CA 1
ATOM 708 C C . ILE A 1 94 ? 1.891 4.834 -9.188 1.00 97.69 94 ILE A C 1
ATOM 710 O O . ILE A 1 94 ? 1.716 4.862 -10.404 1.00 97.69 94 ILE A O 1
ATOM 714 N N . ARG A 1 95 ? 2.744 5.639 -8.568 1.00 97.94 95 ARG A N 1
ATOM 715 C CA . ARG A 1 95 ? 3.745 6.437 -9.265 1.00 97.94 95 ARG A CA 1
ATOM 716 C C . ARG A 1 95 ? 5.103 5.822 -8.991 1.00 97.94 95 ARG A C 1
ATOM 718 O O . ARG A 1 95 ? 5.573 5.862 -7.856 1.00 97.94 95 ARG A O 1
ATOM 725 N N . MET A 1 96 ? 5.733 5.260 -10.015 1.00 97.25 96 MET A N 1
ATOM 726 C CA . MET A 1 96 ? 7.019 4.586 -9.865 1.00 97.25 96 MET A CA 1
ATOM 727 C C . MET A 1 96 ? 8.079 5.131 -10.810 1.00 97.25 96 MET A C 1
ATOM 729 O O . MET A 1 96 ? 7.825 5.342 -11.993 1.00 97.25 96 MET A O 1
ATOM 733 N N . PHE A 1 97 ? 9.277 5.341 -10.284 1.00 98.25 97 PHE A N 1
ATOM 734 C CA . PHE A 1 97 ? 10.481 5.493 -11.082 1.00 98.25 97 PHE A CA 1
ATOM 735 C C . PHE A 1 97 ? 11.096 4.113 -11.306 1.00 98.25 97 PHE A C 1
ATOM 737 O O . PHE A 1 97 ? 11.232 3.359 -10.343 1.00 98.25 97 PHE A O 1
ATOM 744 N N . SER A 1 98 ? 11.490 3.805 -12.539 1.00 97.50 98 SER A N 1
ATOM 745 C CA . SER A 1 98 ? 12.271 2.610 -12.863 1.00 97.50 98 SER A CA 1
ATOM 746 C C . SER A 1 98 ? 13.556 2.999 -13.583 1.00 97.50 98 SER A C 1
ATOM 748 O O . SER A 1 98 ? 13.554 3.872 -14.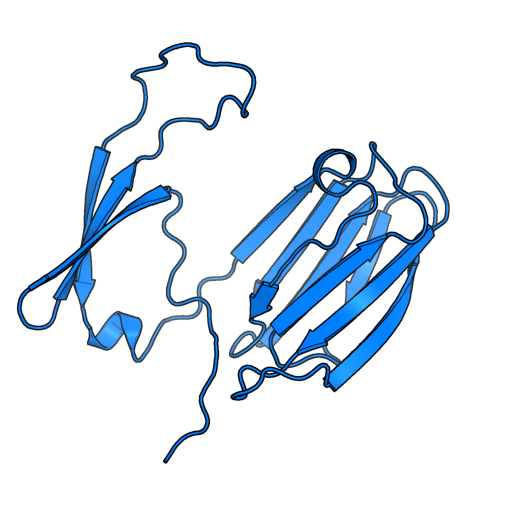451 1.00 97.50 98 SER A O 1
ATOM 750 N N . SER A 1 99 ? 14.667 2.362 -13.224 1.00 97.44 99 SER A N 1
ATOM 751 C CA . SER A 1 99 ? 15.970 2.607 -13.844 1.00 97.44 99 SER A CA 1
ATOM 752 C C . SER A 1 99 ? 16.167 1.860 -15.166 1.00 97.44 99 SER A C 1
ATOM 754 O O . SER A 1 99 ? 17.140 2.120 -15.873 1.00 97.44 99 SER A O 1
ATOM 756 N N . LYS A 1 100 ? 15.250 0.945 -15.493 1.00 96.44 100 LYS A N 1
ATOM 757 C CA . LYS A 1 100 ? 15.242 0.103 -16.691 1.00 96.44 100 LYS A CA 1
ATOM 758 C C . LYS A 1 100 ? 13.810 -0.261 -17.067 1.00 96.44 100 LYS A C 1
ATOM 760 O O . LYS A 1 100 ? 12.906 -0.151 -16.244 1.00 96.44 100 LYS A O 1
ATOM 765 N N . ASP A 1 101 ? 13.618 -0.733 -18.290 1.00 97.56 101 ASP A N 1
ATOM 766 C CA . ASP A 1 101 ? 12.327 -1.266 -18.712 1.00 97.56 101 ASP A CA 1
ATOM 767 C C . ASP A 1 101 ? 11.996 -2.540 -17.925 1.00 97.56 101 ASP A C 1
ATOM 769 O O . ASP A 1 101 ? 12.866 -3.365 -17.622 1.00 97.56 101 ASP A O 1
ATOM 773 N N . ASN A 1 102 ? 10.730 -2.670 -17.539 1.00 95.94 102 ASN A N 1
ATOM 774 C CA . ASN A 1 102 ? 10.279 -3.680 -16.599 1.00 95.94 102 ASN A CA 1
ATOM 775 C C . ASN A 1 102 ? 8.786 -3.991 -16.768 1.00 95.94 102 ASN A C 1
ATOM 777 O O . ASN A 1 102 ? 8.053 -3.305 -17.481 1.00 95.94 102 ASN A O 1
ATOM 781 N N . THR A 1 103 ? 8.325 -5.004 -16.046 1.00 96.88 103 THR A N 1
ATOM 782 C CA . THR A 1 103 ? 6.909 -5.345 -15.933 1.00 96.88 103 THR A CA 1
ATOM 783 C C . THR A 1 103 ? 6.546 -5.377 -14.457 1.00 96.88 103 THR A C 1
ATOM 785 O O . THR A 1 103 ? 7.115 -6.157 -13.687 1.00 96.88 103 THR A O 1
ATOM 788 N N . LEU A 1 104 ? 5.600 -4.522 -14.067 1.00 96.75 104 LEU A N 1
ATOM 789 C CA . LEU A 1 104 ? 4.965 -4.572 -12.758 1.00 96.75 104 LEU A CA 1
ATOM 790 C C . LEU A 1 104 ? 3.752 -5.491 -12.852 1.00 96.75 104 LEU A C 1
ATOM 792 O O . LEU A 1 104 ? 2.782 -5.166 -13.535 1.00 96.75 104 LEU A O 1
ATOM 796 N N . ARG A 1 105 ? 3.791 -6.604 -12.130 1.00 97.00 105 ARG A N 1
ATOM 797 C CA . ARG A 1 105 ? 2.641 -7.487 -11.968 1.00 97.00 105 ARG A CA 1
ATOM 798 C C . ARG A 1 105 ? 1.883 -7.111 -10.705 1.00 97.00 105 ARG A C 1
ATOM 800 O O . ARG A 1 105 ? 2.475 -7.036 -9.628 1.00 97.00 105 ARG A O 1
ATOM 807 N N . VAL A 1 106 ? 0.585 -6.876 -10.844 1.00 97.56 106 VAL A N 1
ATOM 808 C CA . VAL A 1 106 ? -0.352 -6.604 -9.751 1.00 97.56 106 VAL A CA 1
ATOM 809 C C . VAL A 1 106 ? -1.204 -7.846 -9.542 1.00 97.56 106 VAL A C 1
ATOM 811 O O . VAL A 1 106 ? -1.785 -8.351 -10.494 1.00 97.56 106 VAL A O 1
ATOM 814 N N . TYR A 1 107 ? -1.297 -8.321 -8.308 1.00 97.06 107 TYR A N 1
ATOM 815 C CA . TYR A 1 107 ? -2.141 -9.445 -7.916 1.00 97.06 107 TYR A CA 1
ATOM 816 C C . TYR A 1 107 ? -3.242 -8.951 -6.995 1.00 97.06 107 TYR A C 1
ATOM 818 O O . TYR A 1 107 ? -2.953 -8.214 -6.052 1.00 97.06 107 TYR A O 1
ATOM 826 N N . GLU A 1 108 ? -4.470 -9.392 -7.228 1.00 96.56 108 GLU A N 1
ATOM 827 C CA . GLU A 1 108 ? -5.624 -9.067 -6.397 1.00 96.56 108 GLU A CA 1
ATOM 828 C C . GLU A 1 108 ? -6.152 -10.306 -5.675 1.00 96.56 108 GLU A C 1
ATOM 830 O O . GLU A 1 108 ? -6.322 -11.362 -6.281 1.00 96.56 108 GLU A O 1
ATOM 835 N N . TYR A 1 109 ? -6.446 -10.166 -4.383 1.00 94.38 109 TYR A N 1
ATOM 836 C CA . TYR A 1 109 ? -6.921 -11.245 -3.520 1.00 94.38 109 TYR A CA 1
ATOM 837 C C . TYR A 1 109 ? -8.191 -10.855 -2.775 1.00 94.38 109 TYR A C 1
ATOM 839 O O . TYR A 1 109 ? -8.329 -9.706 -2.345 1.00 94.38 109 TYR A O 1
ATOM 847 N N . ASP A 1 110 ? -9.069 -11.830 -2.536 1.00 91.31 110 ASP A N 1
ATOM 848 C CA . ASP A 1 110 ? -10.113 -11.710 -1.519 1.00 91.31 110 ASP A CA 1
ATOM 849 C C . ASP A 1 110 ? -9.586 -12.061 -0.114 1.00 91.31 110 ASP A C 1
ATOM 851 O O . ASP A 1 110 ? -8.535 -12.681 0.059 1.00 91.31 110 ASP A O 1
ATOM 855 N N . ILE A 1 111 ? -10.342 -11.656 0.910 1.00 87.81 111 ILE A N 1
ATOM 856 C CA . ILE A 1 111 ? -10.132 -12.075 2.306 1.00 87.81 111 ILE A CA 1
ATOM 857 C C . ILE A 1 111 ? -11.039 -13.259 2.681 1.00 87.81 111 ILE A C 1
ATOM 859 O O . ILE A 1 111 ? -11.411 -13.440 3.842 1.00 87.81 111 ILE A O 1
ATOM 863 N N . GLY A 1 112 ? -11.447 -14.053 1.689 1.00 85.69 112 GLY A N 1
ATOM 864 C CA . GLY A 1 112 ? -12.201 -15.275 1.925 1.00 85.69 112 GLY A CA 1
ATOM 865 C C . GLY A 1 112 ? -11.438 -16.243 2.831 1.00 85.69 112 GLY A C 1
ATOM 866 O O . GLY A 1 112 ? -10.246 -16.090 3.095 1.00 85.69 112 GLY A O 1
ATOM 867 N N . LEU A 1 113 ? -12.132 -17.267 3.326 1.00 82.88 113 LEU A N 1
ATOM 868 C CA . LEU A 1 113 ? -11.509 -18.383 4.036 1.00 82.88 113 LEU A CA 1
ATOM 869 C C . LEU A 1 113 ? -11.765 -19.668 3.231 1.00 82.88 113 LEU A C 1
ATOM 871 O O . LEU A 1 113 ? -12.887 -20.176 3.275 1.00 82.88 113 LEU A O 1
ATOM 875 N N . PRO A 1 114 ? -10.767 -20.195 2.492 1.00 85.62 114 PRO A N 1
ATOM 876 C CA . PRO A 1 114 ? -9.394 -19.685 2.344 1.00 85.62 114 PRO A CA 1
ATOM 877 C C . PRO A 1 114 ? -9.312 -18.428 1.453 1.00 85.62 114 PRO A C 1
ATOM 879 O O . PRO A 1 114 ? -10.194 -18.248 0.611 1.00 85.62 114 PRO A O 1
ATOM 882 N N . PRO A 1 115 ? -8.268 -17.585 1.598 1.00 85.19 115 PRO A N 1
ATOM 883 C CA . PRO A 1 115 ? -8.069 -16.433 0.722 1.00 85.19 115 PRO A CA 1
ATOM 884 C C . PRO A 1 115 ? -7.756 -16.907 -0.696 1.00 85.19 115 PRO A C 1
ATOM 886 O O . PRO A 1 115 ? -7.047 -17.903 -0.884 1.00 85.19 115 PRO A O 1
ATOM 889 N N . ARG A 1 116 ? -8.281 -16.206 -1.701 1.00 91.50 116 ARG A N 1
ATOM 890 C CA . ARG A 1 116 ? -8.141 -16.593 -3.111 1.00 91.50 116 ARG A CA 1
ATOM 891 C C . ARG A 1 116 ? -7.567 -15.458 -3.941 1.00 91.50 116 ARG A C 1
ATOM 893 O O . ARG A 1 116 ? -7.910 -14.297 -3.745 1.00 91.50 116 ARG A O 1
ATOM 900 N N . LEU A 1 117 ? -6.714 -15.820 -4.899 1.00 94.44 117 LEU A N 1
ATOM 901 C CA . LEU A 1 117 ? -6.329 -14.933 -5.992 1.00 94.44 117 LEU A CA 1
ATOM 902 C C . LEU A 1 117 ? -7.557 -14.721 -6.888 1.00 94.44 117 LEU A C 1
ATOM 904 O O . LEU A 1 117 ? -8.125 -15.695 -7.385 1.00 94.44 117 LEU A O 1
ATOM 908 N N . ILE A 1 118 ? -7.959 -13.466 -7.060 1.00 93.75 118 ILE A N 1
ATOM 909 C CA . ILE A 1 118 ? -9.045 -13.057 -7.953 1.00 93.75 118 ILE A CA 1
ATOM 910 C C . ILE A 1 118 ? -8.494 -12.840 -9.360 1.00 93.75 118 ILE A C 1
ATOM 912 O O . ILE A 1 118 ? -9.038 -13.387 -10.315 1.00 93.75 118 ILE A O 1
ATOM 916 N N . ASP A 1 119 ? -7.431 -12.042 -9.476 1.00 94.62 119 ASP A N 1
ATOM 917 C CA . ASP A 1 119 ? -6.889 -11.608 -10.762 1.00 94.62 119 ASP A CA 1
ATOM 918 C C . ASP A 1 119 ? -5.392 -11.276 -10.672 1.00 94.62 119 ASP A C 1
ATOM 920 O O . ASP A 1 119 ? -4.850 -11.026 -9.588 1.00 94.62 119 ASP A O 1
ATOM 924 N N . SER A 1 120 ? -4.723 -11.259 -11.824 1.00 95.94 120 SER A N 1
ATOM 925 C CA . SER A 1 120 ? -3.355 -10.773 -11.976 1.00 95.94 120 SER A CA 1
ATOM 926 C C . SER A 1 120 ? -3.193 -9.980 -13.271 1.00 95.94 120 SER A C 1
ATOM 928 O O . SER A 1 120 ? -3.424 -10.515 -14.355 1.00 95.94 120 SER A O 1
ATOM 930 N N . CYS A 1 121 ? -2.714 -8.742 -13.162 1.00 96.69 121 CYS A N 1
ATOM 931 C CA . CYS A 1 121 ? -2.540 -7.820 -14.282 1.00 96.69 121 CYS A CA 1
ATOM 932 C C . CYS A 1 121 ? -1.080 -7.398 -14.440 1.00 96.69 121 CYS A C 1
ATOM 934 O O . CYS A 1 121 ? -0.434 -6.994 -13.470 1.00 96.69 121 CYS A O 1
ATOM 936 N N . ASP A 1 122 ? -0.594 -7.417 -15.680 1.00 97.00 122 ASP A N 1
ATOM 937 C CA . ASP A 1 122 ? 0.755 -6.979 -16.032 1.00 97.00 122 ASP A CA 1
ATOM 938 C C . ASP A 1 122 ? 0.733 -5.566 -16.618 1.00 97.00 122 ASP A C 1
ATOM 940 O O . ASP A 1 122 ? 0.026 -5.275 -17.584 1.00 97.00 122 ASP A O 1
ATOM 944 N N . TYR A 1 123 ? 1.554 -4.689 -16.047 1.00 97.12 123 TYR A N 1
ATOM 945 C CA . TYR A 1 123 ? 1.741 -3.320 -16.503 1.00 97.12 123 TYR A CA 1
ATOM 946 C C . TYR A 1 123 ? 3.163 -3.139 -17.016 1.00 97.12 123 TYR A C 1
ATOM 948 O O . TYR A 1 123 ? 4.141 -3.402 -16.311 1.00 97.12 123 TYR A O 1
ATOM 956 N N . ASN A 1 124 ? 3.281 -2.644 -18.246 1.00 97.06 124 ASN A N 1
ATOM 957 C CA . ASN A 1 124 ? 4.571 -2.272 -18.809 1.00 97.06 124 ASN A CA 1
ATOM 958 C C . ASN A 1 124 ? 5.085 -1.003 -18.126 1.00 97.06 124 ASN A C 1
ATOM 960 O O . ASN A 1 124 ? 4.420 0.033 -18.135 1.00 97.06 124 ASN A O 1
ATOM 964 N N . VAL A 1 125 ? 6.288 -1.090 -17.572 1.00 97.06 125 VAL A N 1
ATOM 965 C CA . VAL A 1 125 ? 6.990 0.005 -16.910 1.00 97.06 125 VAL A CA 1
ATOM 966 C C . VAL A 1 125 ? 8.182 0.362 -17.778 1.00 97.06 125 VAL A C 1
ATOM 968 O O . VAL A 1 125 ? 9.050 -0.470 -18.024 1.00 97.06 125 VAL A O 1
ATOM 971 N N . ARG A 1 126 ? 8.232 1.598 -18.265 1.00 97.75 126 ARG A N 1
ATOM 972 C CA . ARG A 1 126 ? 9.388 2.082 -19.022 1.00 97.75 126 ARG A CA 1
ATOM 973 C C . ARG A 1 126 ? 10.408 2.711 -18.090 1.00 97.75 126 ARG A C 1
ATOM 975 O O . ARG A 1 126 ? 10.087 3.129 -16.981 1.00 97.75 126 ARG A O 1
ATOM 982 N N . THR A 1 127 ? 11.632 2.837 -18.565 1.00 97.88 127 THR A N 1
ATOM 983 C CA . THR A 1 127 ? 12.662 3.618 -17.884 1.00 97.88 127 THR A CA 1
ATOM 984 C C . THR A 1 127 ? 12.164 5.049 -17.611 1.00 97.88 127 THR A C 1
ATOM 986 O O . THR A 1 127 ? 11.617 5.708 -18.496 1.00 97.88 127 THR A O 1
ATOM 989 N N . GLY A 1 128 ? 12.352 5.539 -16.383 1.00 98.06 128 GLY A N 1
ATOM 990 C CA . GLY A 1 128 ? 11.852 6.832 -15.911 1.00 98.06 128 GLY A CA 1
ATOM 991 C C . GLY A 1 128 ? 10.594 6.728 -15.042 1.00 98.06 128 GLY A C 1
ATOM 992 O O . GLY A 1 128 ? 10.345 5.715 -14.391 1.00 98.06 128 GLY A O 1
ATOM 993 N N . TRP A 1 129 ? 9.822 7.817 -14.977 1.00 98.19 129 TRP A N 1
ATOM 994 C CA . TRP A 1 129 ? 8.594 7.890 -14.180 1.00 98.19 129 TRP A CA 1
ATOM 995 C C . TRP A 1 129 ? 7.390 7.318 -14.929 1.00 98.19 129 TRP A C 1
ATOM 997 O O . TRP A 1 129 ? 7.090 7.729 -16.046 1.00 98.19 129 TRP A O 1
ATOM 1007 N N . ASN A 1 130 ? 6.650 6.443 -14.255 1.00 98.12 130 ASN A N 1
ATOM 1008 C CA . ASN A 1 130 ? 5.440 5.795 -14.740 1.00 98.12 130 ASN A CA 1
ATOM 1009 C C . ASN A 1 130 ? 4.305 6.038 -13.746 1.00 98.12 130 ASN A C 1
ATOM 1011 O O . ASN A 1 130 ? 4.527 6.043 -12.533 1.00 98.12 130 ASN A O 1
ATOM 1015 N N . ASN A 1 131 ? 3.092 6.205 -14.268 1.00 97.69 131 ASN A N 1
ATOM 1016 C CA . ASN A 1 131 ? 1.871 6.294 -13.478 1.00 97.69 131 ASN A CA 1
ATOM 1017 C C . ASN A 1 131 ? 0.955 5.140 -13.876 1.00 97.69 131 ASN A C 1
ATOM 1019 O O . ASN A 1 131 ? 0.607 5.002 -15.047 1.00 97.69 131 ASN A O 1
ATOM 1023 N N . ILE A 1 132 ? 0.572 4.324 -12.904 1.00 97.19 132 ILE A N 1
ATOM 1024 C CA . ILE A 1 132 ? -0.243 3.128 -13.088 1.00 97.19 132 ILE A CA 1
ATOM 1025 C C . ILE A 1 132 ? -1.502 3.310 -12.248 1.00 97.19 132 ILE A C 1
ATOM 1027 O O . ILE A 1 132 ? -1.429 3.541 -11.041 1.00 97.19 132 ILE A O 1
ATOM 1031 N N . SER A 1 133 ? -2.665 3.251 -12.891 1.00 96.25 133 SER A N 1
ATOM 1032 C CA . SER A 1 133 ? -3.949 3.280 -12.189 1.00 96.25 133 SER A CA 1
ATOM 1033 C C . SER A 1 133 ? -4.258 1.896 -11.635 1.00 96.25 133 SER A C 1
ATOM 1035 O O . SER A 1 133 ? -4.106 0.911 -12.348 1.00 96.25 133 SER A O 1
ATOM 1037 N N . LEU A 1 134 ? -4.736 1.829 -10.393 1.00 96.38 134 LEU A N 1
ATOM 1038 C CA . LEU A 1 134 ? -5.263 0.602 -9.792 1.00 96.38 134 LEU A CA 1
ATOM 1039 C C . LEU A 1 134 ? -6.798 0.570 -9.813 1.00 96.38 134 LEU A C 1
ATOM 1041 O O . LEU A 1 134 ? -7.400 -0.230 -9.111 1.00 96.38 134 LEU A O 1
ATOM 1045 N N . GLY A 1 135 ? -7.447 1.443 -10.592 1.00 93.38 135 GLY A N 1
ATOM 1046 C CA . GLY A 1 135 ? -8.908 1.586 -10.601 1.00 93.38 135 GLY A CA 1
ATOM 1047 C C . GLY A 1 135 ? -9.690 0.356 -11.082 1.00 93.38 135 GLY A C 1
ATOM 1048 O O . GLY A 1 135 ? -10.899 0.310 -10.885 1.00 93.38 135 GLY A O 1
ATOM 1049 N N . SER A 1 136 ? -9.025 -0.623 -11.701 1.00 92.19 136 SER A N 1
ATOM 1050 C CA . SER A 1 136 ? -9.603 -1.928 -12.051 1.00 92.19 136 SER A CA 1
ATOM 1051 C C . SER A 1 136 ? -9.596 -2.935 -10.895 1.00 92.19 136 SER A C 1
ATOM 1053 O O . SER A 1 136 ? -10.169 -4.008 -11.045 1.00 92.19 136 SER A O 1
ATOM 1055 N N . HIS A 1 137 ? -8.953 -2.606 -9.771 1.00 94.19 137 HIS A N 1
ATOM 1056 C CA . HIS A 1 137 ? -8.802 -3.469 -8.602 1.00 94.19 137 HIS A CA 1
ATOM 1057 C C . HIS A 1 137 ? -9.607 -2.928 -7.417 1.00 94.19 137 HIS A C 1
ATOM 1059 O O . HIS A 1 137 ? -9.680 -1.714 -7.211 1.00 94.19 137 HIS A O 1
ATOM 1065 N N . TYR A 1 138 ? -10.173 -3.816 -6.595 1.00 90.75 138 TYR A N 1
ATOM 1066 C CA . TYR A 1 138 ? -11.081 -3.423 -5.506 1.00 90.75 138 TYR A CA 1
ATOM 1067 C C . TYR A 1 138 ? -10.705 -3.986 -4.135 1.00 90.75 138 TYR A C 1
ATOM 1069 O O . TYR A 1 138 ? -11.013 -3.364 -3.115 1.00 90.75 138 TYR A O 1
ATOM 1077 N N . ASN A 1 139 ? -10.054 -5.147 -4.095 1.00 93.19 139 ASN A N 1
ATOM 1078 C CA . ASN A 1 139 ? -9.785 -5.874 -2.860 1.00 93.19 139 ASN A CA 1
ATOM 1079 C C . ASN A 1 139 ? -8.364 -5.606 -2.339 1.00 93.19 139 ASN A C 1
ATOM 1081 O O . ASN A 1 139 ? -7.934 -4.457 -2.226 1.00 93.19 139 ASN A O 1
ATOM 1085 N N . ILE A 1 140 ? -7.644 -6.657 -1.947 1.00 95.12 140 ILE A N 1
ATOM 1086 C CA . ILE A 1 140 ? -6.279 -6.558 -1.439 1.00 95.12 140 ILE A CA 1
ATOM 1087 C C . ILE A 1 140 ? -5.331 -6.737 -2.611 1.00 95.12 140 ILE A C 1
ATOM 1089 O O . ILE A 1 140 ? -5.399 -7.755 -3.295 1.00 95.12 140 ILE A O 1
ATOM 1093 N N . VAL A 1 141 ? -4.421 -5.785 -2.809 1.00 96.81 141 VAL A N 1
ATOM 1094 C CA . VAL A 1 141 ? -3.422 -5.869 -3.877 1.00 96.81 141 VAL A CA 1
ATOM 1095 C C . VAL A 1 141 ? -2.014 -6.111 -3.354 1.00 96.81 141 VAL A C 1
ATOM 1097 O O . VAL A 1 141 ? -1.595 -5.592 -2.311 1.00 96.81 141 VAL A O 1
ATOM 1100 N N . SER A 1 142 ? -1.267 -6.905 -4.111 1.00 96.81 142 SER A N 1
ATOM 1101 C CA . SER A 1 142 ? 0.175 -7.063 -3.973 1.00 96.81 142 SER A CA 1
ATOM 1102 C C . SER A 1 142 ? 0.849 -6.917 -5.329 1.00 96.81 142 SER A C 1
ATOM 1104 O O . SER A 1 142 ? 0.201 -6.946 -6.373 1.00 96.81 142 SER A O 1
ATOM 1106 N N . PHE A 1 143 ? 2.157 -6.733 -5.306 1.00 97.00 143 PHE A N 1
ATOM 1107 C CA . PHE A 1 143 ? 2.933 -6.290 -6.444 1.00 97.00 143 PHE A CA 1
ATOM 1108 C C . PHE A 1 143 ? 4.224 -7.083 -6.542 1.00 97.00 143 PHE A C 1
ATOM 1110 O O . PHE A 1 143 ? 4.804 -7.465 -5.525 1.00 97.00 143 PHE A O 1
ATOM 1117 N N . ASN A 1 144 ? 4.704 -7.276 -7.762 1.00 95.75 144 ASN A N 1
ATOM 1118 C CA . ASN A 1 144 ? 6.004 -7.867 -8.038 1.00 95.75 144 ASN A CA 1
ATOM 1119 C C . ASN A 1 144 ? 6.612 -7.227 -9.293 1.00 95.75 144 ASN A C 1
ATOM 1121 O O . ASN A 1 144 ? 5.896 -6.923 -10.247 1.00 95.75 144 ASN A O 1
ATOM 1125 N N . LEU A 1 145 ? 7.928 -7.018 -9.288 1.00 95.50 145 LEU A N 1
ATOM 1126 C CA . LEU A 1 145 ? 8.673 -6.606 -10.476 1.00 95.50 145 LEU A CA 1
ATOM 1127 C C . LEU A 1 145 ? 9.279 -7.842 -11.131 1.00 95.50 145 LEU A C 1
ATOM 1129 O O . LEU A 1 145 ? 10.032 -8.567 -10.487 1.00 95.50 145 LEU A O 1
ATOM 1133 N N . SER A 1 146 ? 9.002 -8.039 -12.421 1.00 95.00 146 SER A N 1
ATOM 1134 C CA . SER A 1 146 ? 9.527 -9.196 -13.162 1.00 95.00 146 SER A CA 1
ATOM 1135 C C . SER A 1 146 ? 11.057 -9.203 -13.215 1.00 95.00 146 SER A C 1
ATOM 1137 O O . SER A 1 146 ? 11.676 -10.257 -13.123 1.00 95.00 146 SER A O 1
ATOM 1139 N N . ASN A 1 147 ? 11.672 -8.021 -13.323 1.00 94.44 147 ASN A N 1
ATOM 1140 C CA . ASN A 1 147 ? 13.112 -7.842 -13.185 1.00 94.44 147 ASN A CA 1
ATOM 1141 C C . ASN A 1 147 ? 13.396 -6.972 -11.950 1.00 94.44 147 ASN A C 1
ATOM 1143 O O . ASN A 1 147 ? 13.020 -5.801 -11.958 1.00 94.44 147 ASN A O 1
ATOM 1147 N N . PRO A 1 148 ? 14.093 -7.461 -10.912 1.00 94.81 148 PRO A N 1
ATOM 1148 C CA . PRO A 1 148 ? 14.443 -6.647 -9.747 1.00 94.81 148 PRO A CA 1
ATOM 1149 C C . PRO A 1 148 ? 15.148 -5.345 -10.142 1.00 94.81 148 PRO A C 1
ATOM 1151 O O . PRO A 1 148 ? 16.081 -5.361 -10.951 1.00 94.81 148 PRO A O 1
ATOM 1154 N N . ASP A 1 149 ? 14.703 -4.214 -9.600 1.00 96.06 149 ASP A N 1
ATOM 1155 C CA . ASP A 1 149 ? 15.250 -2.884 -9.885 1.00 96.06 149 ASP A CA 1
ATOM 1156 C C . ASP A 1 149 ? 15.568 -2.158 -8.576 1.00 96.06 149 ASP A C 1
ATOM 1158 O O . ASP A 1 149 ? 14.724 -1.459 -8.026 1.00 96.06 149 ASP A O 1
ATOM 1162 N N . ASP A 1 150 ? 16.799 -2.306 -8.084 1.00 96.44 150 ASP A N 1
ATOM 1163 C CA . ASP A 1 150 ? 17.229 -1.743 -6.795 1.00 96.44 150 ASP A CA 1
ATOM 1164 C C . ASP A 1 150 ? 17.120 -0.214 -6.720 1.00 96.44 150 ASP A C 1
ATOM 1166 O O . ASP A 1 150 ? 17.027 0.355 -5.631 1.00 96.44 150 ASP A O 1
ATOM 1170 N N . LYS A 1 151 ? 17.126 0.452 -7.881 1.00 97.00 151 LYS A N 1
ATOM 1171 C CA . LYS A 1 151 ? 17.028 1.908 -8.019 1.00 97.00 151 LYS A CA 1
ATOM 1172 C C . LYS A 1 151 ? 15.588 2.385 -8.216 1.00 97.00 151 LYS A C 1
ATOM 1174 O O . LYS A 1 151 ? 15.377 3.588 -8.378 1.00 97.00 151 LYS A O 1
ATOM 1179 N N . ALA A 1 152 ? 14.609 1.480 -8.237 1.00 96.94 152 ALA A N 1
ATOM 1180 C CA . ALA A 1 152 ? 13.213 1.866 -8.352 1.00 96.94 152 ALA A CA 1
ATOM 1181 C C . ALA A 1 152 ? 12.752 2.638 -7.109 1.00 96.94 152 ALA A C 1
ATOM 1183 O O . ALA A 1 152 ? 13.137 2.326 -5.984 1.00 96.94 152 ALA A O 1
ATOM 1184 N N . ILE A 1 153 ? 11.884 3.627 -7.316 1.00 97.69 153 ILE A N 1
ATOM 1185 C CA . ILE A 1 153 ? 11.225 4.371 -6.236 1.00 97.69 153 ILE A CA 1
ATOM 1186 C C . ILE A 1 153 ? 9.731 4.286 -6.487 1.00 97.69 153 ILE A C 1
ATOM 1188 O O . ILE A 1 153 ? 9.264 4.737 -7.530 1.00 97.69 153 ILE A O 1
ATOM 1192 N N . ILE A 1 154 ? 8.978 3.721 -5.549 1.00 97.69 154 ILE A N 1
ATOM 1193 C CA . ILE A 1 154 ? 7.567 3.387 -5.742 1.00 97.69 154 ILE A CA 1
ATOM 1194 C C . ILE A 1 154 ? 6.729 4.150 -4.718 1.00 97.69 154 ILE A C 1
ATOM 1196 O O . ILE A 1 154 ? 6.946 4.026 -3.514 1.00 97.69 154 ILE A O 1
ATOM 1200 N N . TYR A 1 155 ? 5.758 4.925 -5.197 1.00 97.81 155 TYR A N 1
ATOM 1201 C CA . TYR A 1 155 ? 4.746 5.592 -4.383 1.00 97.81 155 TYR A CA 1
ATOM 1202 C C . TYR A 1 155 ? 3.381 4.981 -4.673 1.00 97.81 155 TYR A C 1
ATOM 1204 O O . TYR A 1 155 ? 2.922 5.027 -5.811 1.00 97.81 155 TYR A O 1
ATOM 1212 N N . ILE A 1 156 ? 2.727 4.435 -3.652 1.00 97.56 156 ILE A N 1
ATOM 1213 C CA . ILE A 1 156 ? 1.368 3.896 -3.744 1.00 97.56 156 ILE A CA 1
ATOM 1214 C C . ILE A 1 156 ? 0.450 4.869 -3.020 1.00 97.56 156 ILE A C 1
ATOM 1216 O O . ILE A 1 156 ? 0.575 5.037 -1.809 1.00 97.56 156 ILE A O 1
ATOM 1220 N N . THR A 1 157 ? -0.447 5.511 -3.759 1.00 97.19 157 THR A N 1
ATOM 1221 C CA . THR A 1 157 ? -1.323 6.571 -3.255 1.00 97.19 157 THR A CA 1
ATOM 1222 C C . THR A 1 157 ? -2.766 6.095 -3.258 1.00 97.19 157 THR A C 1
ATOM 1224 O O . THR A 1 157 ? -3.276 5.695 -4.308 1.00 97.19 157 THR A O 1
ATOM 1227 N N . LEU A 1 158 ? -3.425 6.191 -2.103 1.00 96.06 158 LEU A N 1
ATOM 1228 C CA . LEU A 1 158 ? -4.849 5.910 -1.926 1.00 96.06 158 LEU A CA 1
ATOM 1229 C C . LEU A 1 158 ? -5.566 7.190 -1.472 1.00 96.06 158 LEU A C 1
ATOM 1231 O O . LEU A 1 158 ? -5.170 7.763 -0.456 1.00 96.06 158 LEU A O 1
ATOM 1235 N N . ASN A 1 159 ? -6.610 7.620 -2.194 1.00 91.81 159 ASN A N 1
ATOM 1236 C CA . ASN A 1 159 ? -7.484 8.751 -1.820 1.00 91.81 159 ASN A CA 1
ATOM 1237 C C . ASN A 1 159 ? -8.964 8.392 -1.930 1.00 91.81 159 ASN A C 1
ATOM 1239 O O . ASN A 1 159 ? -9.329 7.684 -2.894 1.00 91.81 159 ASN A O 1
#

Radius of gyration: 17.86 Å; chains: 1; bounding box: 46×30×46 Å

Secondary structure (DSSP, 8-state):
-PPP--------SSEEEEEEEETTEEEEEEE------TT-------PPEEEEEEEHHHHHS-----EEEEEEHHHHTTS-EEEEE-TT-S-EEEEEEESS-EEEEEEEE---SS--EEEEEEEEE-SEEEEEE-TT--SEEEEEESS--TT-EEEEEE-